Protein AF-A0AAC9W9B3-F1 (afdb_monomer_lite)

Foldseek 3Di:
DAAQFAQDDAPDPLFWDWAADPVDRVDIDILGFAWDDDDNRGTQQVIFGPDQVVSLVSVVVSLCVRPVVPPCSVVVVVLSCQLVVDDDGGSSVSVVSSVVSVCVVVVPDDDDDYPVVVVVVCPPPPNVPPPPPDPPDPDDD

Sequence (141 aa):
MILDDVQFVKNDIQNRIKFRNFKNLSKYFWVTASVKKGSSRKKINDVQFFSYEKFKEEFMRNFDSTYKKSPFYPFLLNYLTGCFSEKFENISKFNNHCLMLLMEQLNIDIKWHLSSDLTQIYSVPNLSHFVRLNIRLYRTY

Radius of gyration: 18.97 Å; chains: 1; bounding box: 37×46×60 Å

Secondary structure (DSSP, 8-state):
-B--SSBP-TTSTTTEEEEE-SSSTT-EEEEE--B----TT-BGGG-BBS-HHHHHHHHHHHHHHHHTTSTTHHHHHHHHHHHTSS--SBHHHHHHHHHHHHHHHTT------BHHHHHHHTTSTTSTTS-----------

Structure (mmCIF, N/CA/C/O backbone):
data_AF-A0AAC9W9B3-F1
#
_entry.id   AF-A0AAC9W9B3-F1
#
loop_
_atom_site.group_PDB
_atom_site.id
_atom_site.type_symbol
_atom_site.label_atom_id
_atom_site.label_alt_id
_atom_site.label_comp_id
_atom_site.label_asym_id
_atom_site.label_entity_id
_atom_site.label_seq_id
_atom_site.pdbx_PDB_ins_code
_atom_site.Cartn_x
_atom_site.Cartn_y
_atom_site.Cartn_z
_atom_site.occupancy
_atom_site.B_iso_or_equiv
_atom_site.auth_seq_id
_atom_site.auth_comp_id
_atom_site.auth_asym_id
_atom_site.auth_atom_id
_atom_site.pdbx_PDB_model_num
ATOM 1 N N . MET A 1 1 ? -5.688 2.897 -17.835 1.00 83.62 1 MET A N 1
ATOM 2 C CA . MET A 1 1 ? -4.240 2.639 -18.017 1.00 83.62 1 MET A CA 1
ATOM 3 C C . MET A 1 1 ? -3.555 2.831 -16.676 1.00 83.62 1 MET A C 1
ATOM 5 O O . MET A 1 1 ? -3.868 3.809 -16.009 1.00 83.62 1 MET A O 1
ATOM 9 N N . ILE A 1 2 ? -2.676 1.911 -16.285 1.00 89.38 2 ILE A N 1
ATOM 10 C CA . ILE A 1 2 ? -1.900 1.959 -15.041 1.00 89.38 2 ILE A CA 1
ATOM 11 C C . ILE A 1 2 ? -0.457 2.309 -15.402 1.00 89.38 2 ILE A C 1
ATOM 13 O O . ILE A 1 2 ? 0.137 1.660 -16.257 1.00 89.38 2 ILE A O 1
ATOM 17 N N . LEU A 1 3 ? 0.083 3.350 -14.772 1.00 91.56 3 LEU A N 1
ATOM 18 C CA . LEU A 1 3 ? 1.421 3.873 -15.044 1.00 91.56 3 LEU A CA 1
ATOM 19 C C . LEU A 1 3 ? 2.475 3.144 -14.199 1.00 91.56 3 LEU A C 1
ATOM 21 O O . LEU A 1 3 ? 2.933 3.660 -13.180 1.00 91.56 3 LEU A O 1
ATOM 25 N N . ASP A 1 4 ? 2.835 1.928 -14.597 1.00 92.75 4 ASP A N 1
ATOM 26 C CA . ASP A 1 4 ? 3.728 1.047 -13.836 1.00 92.75 4 ASP A CA 1
ATOM 27 C C . ASP A 1 4 ? 5.219 1.256 -14.156 1.00 92.75 4 ASP A C 1
ATOM 29 O O . ASP A 1 4 ? 6.080 0.744 -13.442 1.00 92.75 4 ASP A O 1
ATOM 33 N N . ASP A 1 5 ? 5.539 2.020 -15.201 1.00 92.88 5 ASP A N 1
ATOM 34 C CA . ASP A 1 5 ? 6.899 2.202 -15.719 1.00 92.88 5 ASP A CA 1
ATOM 35 C C . ASP A 1 5 ? 7.429 3.645 -15.589 1.00 92.88 5 ASP A C 1
ATOM 37 O O . ASP A 1 5 ? 8.439 4.016 -16.193 1.00 92.88 5 ASP A O 1
ATOM 41 N N . VAL A 1 6 ? 6.769 4.456 -14.761 1.00 92.12 6 VAL A N 1
ATOM 42 C CA . VAL A 1 6 ? 7.197 5.821 -14.423 1.00 92.12 6 VAL A CA 1
ATOM 43 C C . VAL A 1 6 ? 8.387 5.825 -13.466 1.00 92.12 6 VAL A C 1
ATOM 45 O O . VAL A 1 6 ? 8.679 4.836 -12.786 1.00 92.12 6 VAL A O 1
ATOM 48 N N . GLN A 1 7 ? 9.077 6.964 -13.386 1.00 93.69 7 GLN A N 1
ATOM 49 C CA . GLN A 1 7 ? 10.178 7.148 -12.446 1.00 93.69 7 GLN A CA 1
ATOM 50 C C . GLN A 1 7 ? 9.699 6.966 -10.999 1.00 93.69 7 GLN A C 1
ATOM 52 O O . GLN A 1 7 ? 8.707 7.557 -10.568 1.00 93.69 7 GLN A O 1
ATOM 57 N N . PHE A 1 8 ? 10.450 6.170 -10.241 1.00 93.44 8 PHE A N 1
ATOM 58 C CA . PHE A 1 8 ? 10.227 5.989 -8.819 1.00 93.44 8 PHE A CA 1
ATOM 59 C C . PHE A 1 8 ? 10.658 7.226 -8.031 1.00 93.44 8 PHE A C 1
ATOM 61 O O . PHE A 1 8 ? 11.821 7.639 -8.089 1.00 93.44 8 PHE A O 1
ATOM 68 N N . VAL A 1 9 ? 9.744 7.765 -7.227 1.00 90.69 9 VAL A N 1
ATOM 69 C CA . VAL A 1 9 ? 10.026 8.870 -6.310 1.00 90.69 9 VAL A CA 1
ATOM 70 C C . VAL A 1 9 ? 10.063 8.329 -4.886 1.00 90.69 9 VAL A C 1
ATOM 72 O O . VAL A 1 9 ? 9.055 7.922 -4.310 1.00 90.69 9 VAL A O 1
ATOM 75 N N . LYS A 1 10 ? 11.261 8.306 -4.294 1.00 87.06 10 LYS A N 1
ATOM 76 C CA . LYS A 1 10 ? 11.441 7.852 -2.913 1.00 87.06 10 LYS A CA 1
ATOM 77 C C . LYS A 1 10 ? 10.737 8.807 -1.949 1.00 87.06 10 LYS A C 1
ATOM 79 O O . LYS A 1 10 ? 10.921 10.017 -2.043 1.00 87.06 10 LYS A O 1
ATOM 84 N N . ASN A 1 11 ? 10.057 8.244 -0.949 1.00 87.19 11 ASN A N 1
ATOM 85 C CA . ASN A 1 11 ? 9.260 8.988 0.027 1.00 87.19 11 ASN A CA 1
ATOM 86 C C . ASN A 1 11 ? 8.077 9.702 -0.634 1.00 87.19 11 ASN A C 1
ATOM 88 O O . ASN A 1 11 ? 7.715 10.799 -0.222 1.00 87.19 11 ASN A O 1
ATOM 92 N N . ASP A 1 12 ? 7.467 9.087 -1.634 1.00 90.75 12 ASP A N 1
ATOM 93 C CA . ASP A 1 12 ? 6.202 9.538 -2.200 1.00 90.75 12 ASP A CA 1
ATOM 94 C C . ASP A 1 12 ? 5.117 8.485 -1.950 1.00 90.75 12 ASP A C 1
ATOM 96 O O . ASP A 1 12 ? 5.408 7.383 -1.484 1.00 90.75 12 ASP A O 1
ATOM 100 N N . ILE A 1 13 ? 3.857 8.794 -2.246 1.00 90.75 13 ILE A N 1
ATOM 101 C CA . ILE A 1 13 ? 2.722 7.874 -2.061 1.00 90.75 13 ILE A CA 1
ATOM 102 C C . ILE A 1 13 ? 2.926 6.516 -2.750 1.00 90.75 13 ILE A C 1
ATOM 104 O O . ILE A 1 13 ? 2.347 5.519 -2.335 1.00 90.75 13 ILE A O 1
ATOM 108 N N . GLN A 1 14 ? 3.815 6.461 -3.746 1.00 92.12 14 GLN A N 1
ATOM 109 C CA . GLN A 1 14 ? 4.256 5.241 -4.416 1.00 92.12 14 GLN A CA 1
ATOM 110 C C . GLN A 1 14 ? 4.810 4.178 -3.453 1.00 92.12 14 GLN A C 1
ATOM 112 O O . GLN A 1 14 ? 4.677 2.988 -3.731 1.00 92.12 14 GLN A O 1
ATOM 117 N N . ASN A 1 15 ? 5.452 4.586 -2.348 1.00 93.38 15 ASN A N 1
ATOM 118 C CA . ASN A 1 15 ? 6.097 3.675 -1.397 1.00 93.38 15 ASN A CA 1
ATOM 119 C C . ASN A 1 15 ? 5.766 3.945 0.075 1.00 93.38 15 ASN A C 1
ATOM 121 O O . ASN A 1 15 ? 6.430 3.391 0.953 1.00 93.38 15 ASN A O 1
ATOM 125 N N . ARG A 1 16 ? 4.783 4.795 0.377 1.00 94.56 16 ARG A N 1
ATOM 126 C CA . ARG A 1 16 ? 4.340 5.034 1.755 1.00 94.56 16 ARG A CA 1
ATOM 127 C C . ARG A 1 16 ? 2.873 5.416 1.838 1.00 94.56 16 ARG A C 1
ATOM 129 O O . ARG A 1 16 ? 2.340 6.093 0.969 1.00 94.56 16 ARG A O 1
ATOM 136 N N . ILE A 1 17 ? 2.255 5.048 2.953 1.00 94.88 17 ILE A N 1
ATOM 137 C CA . ILE A 1 17 ? 0.856 5.3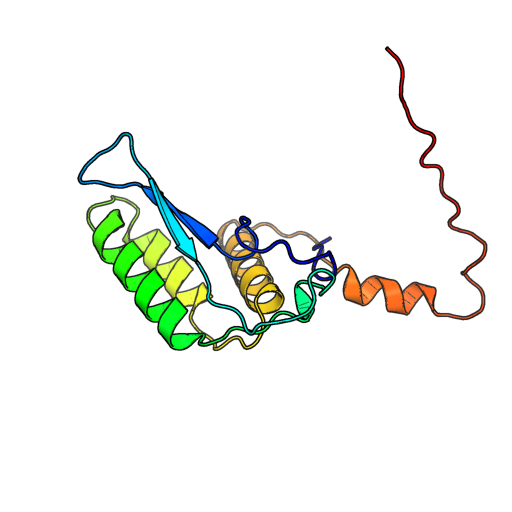48 3.260 1.00 94.88 17 ILE A CA 1
ATOM 138 C C . ILE A 1 17 ? 0.797 6.201 4.526 1.00 94.88 17 ILE A C 1
ATOM 140 O O . ILE A 1 17 ? 1.580 6.017 5.462 1.00 94.88 17 ILE A O 1
ATOM 144 N N . LYS A 1 18 ? -0.122 7.170 4.542 1.00 95.00 18 LYS A N 1
ATOM 145 C CA . LYS A 1 18 ? -0.317 8.103 5.654 1.00 95.00 18 LYS A CA 1
ATOM 146 C C . LYS A 1 18 ? -1.388 7.574 6.605 1.00 95.00 18 LYS A C 1
ATOM 148 O O . LYS A 1 18 ? -2.513 7.317 6.193 1.00 95.00 18 LYS A O 1
ATOM 153 N N . PHE A 1 19 ? -1.049 7.456 7.881 1.00 94.69 19 PHE A N 1
ATOM 154 C CA . PHE A 1 19 ? -1.937 6.999 8.946 1.00 94.69 19 PHE A CA 1
ATOM 155 C C . PHE A 1 19 ? -2.295 8.156 9.875 1.00 94.69 19 PHE A C 1
ATOM 157 O O . PHE A 1 19 ? -1.480 9.052 10.124 1.00 94.69 19 PHE A O 1
ATOM 164 N N . ARG A 1 20 ? -3.523 8.140 10.402 1.00 92.00 20 ARG A N 1
ATOM 165 C CA . ARG A 1 20 ? -3.962 9.088 11.430 1.00 92.00 20 ARG A CA 1
ATOM 166 C C . ARG A 1 20 ? -3.363 8.711 12.781 1.00 92.00 20 ARG A C 1
ATOM 168 O O . ARG A 1 20 ? -3.299 7.538 13.126 1.00 92.00 20 ARG A O 1
ATOM 175 N N . ASN A 1 21 ? -2.967 9.700 13.575 1.00 89.38 21 ASN A N 1
ATOM 176 C CA . ASN A 1 21 ? -2.547 9.462 14.950 1.00 89.38 21 ASN A CA 1
ATOM 177 C C . ASN A 1 21 ? -3.746 9.605 15.905 1.00 89.38 21 ASN A C 1
ATOM 179 O O . ASN A 1 21 ? -4.267 10.700 16.088 1.00 89.38 21 ASN A O 1
ATOM 183 N N . PHE A 1 22 ? -4.182 8.519 16.549 1.00 83.31 22 PHE A N 1
ATOM 184 C CA . PHE A 1 22 ? -5.305 8.587 17.498 1.00 83.31 22 PHE A CA 1
ATOM 185 C C . PHE A 1 22 ? -4.944 9.176 18.865 1.00 83.31 22 PHE A C 1
ATOM 187 O O . PHE A 1 22 ? -5.833 9.641 19.570 1.00 83.31 22 PHE A O 1
ATOM 194 N N . LYS A 1 23 ? -3.655 9.231 19.228 1.00 85.12 23 LYS A N 1
ATOM 195 C CA . LYS A 1 23 ? -3.205 9.960 20.427 1.00 85.12 23 LYS A CA 1
ATOM 196 C C . LYS A 1 23 ? -3.245 11.472 20.214 1.00 85.12 23 LYS A C 1
ATOM 198 O O . LYS A 1 23 ? -3.392 12.226 21.167 1.00 85.12 23 LYS A O 1
ATOM 203 N N . ASN A 1 24 ? -3.095 11.923 18.969 1.00 89.06 24 ASN A N 1
ATOM 204 C CA . ASN A 1 24 ? -3.217 13.326 18.602 1.00 89.06 24 ASN A CA 1
ATOM 205 C C . ASN A 1 24 ? -3.891 13.451 17.235 1.00 89.06 24 ASN A C 1
ATOM 207 O O . ASN A 1 24 ? -3.231 13.353 16.201 1.00 89.06 24 ASN A O 1
ATOM 211 N N . LEU A 1 25 ? -5.196 13.727 17.251 1.00 86.50 25 LEU A N 1
ATOM 212 C CA . LEU A 1 25 ? -6.058 13.740 16.067 1.00 86.50 25 LEU A CA 1
ATOM 213 C C . LEU A 1 25 ? -5.665 14.770 14.996 1.00 86.50 25 LEU A C 1
ATOM 215 O O . LEU A 1 25 ? -6.140 14.644 13.867 1.00 86.50 25 LEU A O 1
ATOM 219 N N . SER A 1 26 ? -4.818 15.750 15.333 1.00 89.81 26 SER A N 1
ATOM 220 C CA . SER A 1 26 ? -4.262 16.740 14.395 1.00 89.81 26 SER A CA 1
ATOM 221 C C . SER A 1 26 ? -3.004 16.252 13.662 1.00 89.81 26 SER A C 1
ATOM 223 O O . SER A 1 26 ? -2.534 16.901 12.728 1.00 89.81 26 SER A O 1
ATOM 225 N N . LYS A 1 27 ? -2.441 15.108 14.071 1.00 93.06 27 LYS A N 1
ATOM 226 C CA . LYS A 1 27 ? -1.184 14.570 13.548 1.00 93.06 27 LYS A CA 1
ATOM 227 C C . LYS A 1 27 ? -1.396 13.310 12.717 1.00 93.06 27 LYS A C 1
ATOM 229 O O . LYS A 1 27 ? -2.346 12.546 12.886 1.00 93.06 27 LYS A O 1
ATOM 234 N N . TYR A 1 28 ? -0.420 13.076 11.850 1.00 94.31 28 TYR A N 1
ATOM 235 C CA . TYR A 1 28 ? -0.323 11.903 10.996 1.00 94.31 28 TYR A CA 1
ATOM 236 C C . TYR A 1 28 ? 1.092 11.342 11.053 1.00 94.31 28 TYR A C 1
ATOM 238 O O . TYR A 1 28 ? 2.033 12.057 11.403 1.00 94.31 28 TYR A O 1
ATOM 246 N N . PHE A 1 29 ? 1.246 10.086 10.661 1.00 94.94 29 PHE A N 1
ATOM 247 C CA . PHE A 1 29 ? 2.548 9.461 10.466 1.00 94.94 29 PHE A CA 1
ATOM 248 C C . PHE A 1 29 ? 2.560 8.650 9.171 1.00 94.94 29 PHE A C 1
ATOM 250 O O . PHE A 1 29 ? 1.509 8.336 8.614 1.00 94.94 29 PHE A O 1
ATOM 257 N N . TRP A 1 30 ? 3.753 8.357 8.665 1.00 95.81 30 TRP A N 1
ATOM 258 C CA . TRP A 1 30 ? 3.935 7.600 7.432 1.00 95.81 30 TRP A CA 1
ATOM 259 C C . TRP A 1 30 ? 4.411 6.189 7.751 1.00 95.81 30 TRP A C 1
ATOM 261 O O . TRP A 1 30 ? 5.379 6.027 8.488 1.00 95.81 30 TRP A O 1
ATOM 271 N N . VAL A 1 31 ? 3.780 5.192 7.139 1.00 95.94 31 VAL A N 1
ATOM 272 C CA . VAL A 1 31 ? 4.298 3.822 7.066 1.00 95.94 31 VAL A CA 1
ATOM 273 C C . VAL A 1 31 ? 4.937 3.664 5.695 1.00 95.94 31 VAL A C 1
ATOM 275 O O . VAL A 1 31 ? 4.263 3.850 4.683 1.00 95.94 31 VAL A O 1
ATOM 278 N N . THR A 1 32 ? 6.240 3.388 5.652 1.00 96.06 32 THR A N 1
ATOM 279 C CA . THR A 1 32 ? 7.031 3.412 4.412 1.00 96.06 32 THR A CA 1
ATOM 280 C C . THR A 1 32 ? 7.553 2.022 4.076 1.00 96.06 32 THR A C 1
ATOM 282 O O . THR A 1 32 ? 8.266 1.412 4.868 1.00 96.06 32 THR A O 1
ATOM 285 N N . ALA A 1 33 ? 7.259 1.546 2.869 1.00 94.94 33 ALA A N 1
ATOM 286 C CA . ALA A 1 33 ? 7.867 0.351 2.313 1.00 94.94 33 ALA A CA 1
ATOM 287 C C . ALA A 1 33 ? 9.368 0.579 2.101 1.00 94.94 33 ALA A C 1
ATOM 289 O O . ALA A 1 33 ? 9.794 1.426 1.305 1.00 94.94 33 ALA A O 1
ATOM 290 N N . SER A 1 34 ? 10.177 -0.196 2.821 1.00 92.56 34 SER A N 1
ATOM 291 C CA . SER A 1 34 ? 11.626 -0.201 2.644 1.00 92.56 34 SER A CA 1
ATOM 292 C C . SER A 1 34 ? 11.983 -0.871 1.322 1.00 92.56 34 SER A C 1
ATOM 294 O O . SER A 1 34 ? 11.588 -2.009 1.070 1.00 92.56 34 SER A O 1
ATOM 296 N N . VAL A 1 35 ? 12.767 -0.182 0.495 1.00 94.56 35 VAL A N 1
ATOM 297 C CA . VAL A 1 35 ? 13.183 -0.638 -0.839 1.00 94.56 35 VAL A CA 1
ATOM 298 C C . VAL A 1 35 ? 14.682 -0.858 -0.908 1.00 94.56 35 VAL A C 1
ATOM 300 O O . VAL A 1 35 ? 15.451 -0.193 -0.206 1.00 94.56 35 VAL A O 1
ATOM 303 N N . LYS A 1 36 ? 15.117 -1.767 -1.783 1.00 93.56 36 LYS A N 1
ATOM 304 C CA . LYS A 1 36 ? 16.541 -1.918 -2.097 1.00 93.56 36 LYS A CA 1
ATOM 305 C C . LYS A 1 36 ? 17.071 -0.611 -2.695 1.00 93.56 36 LYS A C 1
ATOM 307 O O . LYS A 1 36 ? 16.392 0.041 -3.490 1.00 93.56 36 LYS A O 1
ATOM 312 N N . LYS A 1 37 ? 18.292 -0.226 -2.308 1.00 88.38 37 LYS A N 1
ATOM 313 C CA . LYS A 1 37 ? 18.965 0.954 -2.871 1.00 88.38 37 LYS A CA 1
ATOM 314 C C . LYS A 1 37 ? 19.127 0.784 -4.386 1.00 88.38 37 LYS A C 1
ATOM 316 O O . LYS A 1 37 ? 19.347 -0.320 -4.875 1.00 88.38 37 LYS A O 1
ATOM 321 N N . GLY A 1 38 ? 19.029 1.886 -5.117 1.00 82.12 38 GLY A N 1
ATOM 322 C CA . GLY A 1 38 ? 19.167 1.905 -6.567 1.00 82.12 38 GLY A CA 1
ATOM 323 C C . GLY A 1 38 ? 19.360 3.323 -7.089 1.00 82.12 38 GLY A C 1
ATOM 324 O O . GLY A 1 38 ? 19.370 4.280 -6.314 1.00 82.12 38 GLY A O 1
ATOM 325 N N . SER A 1 39 ? 19.520 3.438 -8.406 1.00 81.19 39 SER A N 1
ATOM 326 C CA . SER A 1 39 ? 19.631 4.724 -9.100 1.00 81.19 39 SER A CA 1
ATOM 327 C C . SER A 1 39 ? 18.396 5.602 -8.869 1.00 81.19 39 SER A C 1
ATOM 329 O O . SER A 1 39 ? 17.275 5.099 -8.801 1.00 81.19 39 SER A O 1
ATOM 331 N N . SER A 1 40 ? 18.585 6.923 -8.815 1.00 73.75 40 SER A N 1
ATOM 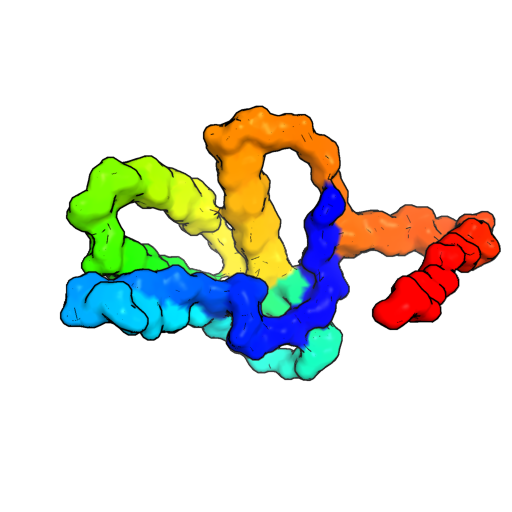332 C CA . SER A 1 40 ? 17.499 7.908 -8.696 1.00 73.75 40 SER A CA 1
ATOM 333 C C . SER A 1 40 ? 16.557 7.937 -9.906 1.00 73.75 40 SER A C 1
ATOM 335 O O . SER A 1 40 ? 15.453 8.463 -9.806 1.00 73.75 40 SER A O 1
ATOM 337 N N . ARG A 1 41 ? 16.973 7.368 -11.045 1.00 84.88 41 ARG A N 1
ATOM 338 C CA . ARG A 1 41 ? 16.193 7.293 -12.296 1.00 84.88 41 ARG A CA 1
ATOM 339 C C . ARG A 1 41 ? 15.493 5.947 -12.505 1.00 84.88 41 ARG A C 1
ATOM 341 O O . ARG A 1 41 ? 15.062 5.644 -13.611 1.00 84.88 41 ARG A O 1
ATOM 348 N N . LYS A 1 42 ? 15.434 5.106 -11.473 1.00 91.81 42 LYS A N 1
ATOM 349 C CA . LYS A 1 42 ? 14.857 3.764 -11.573 1.00 91.81 42 LYS A CA 1
ATOM 350 C C . LYS A 1 42 ? 13.338 3.839 -11.777 1.00 91.81 42 LYS A C 1
ATOM 352 O O . LYS A 1 42 ? 12.686 4.659 -11.134 1.00 91.81 42 LYS A O 1
ATOM 357 N N . LYS A 1 43 ? 12.782 2.996 -12.650 1.00 94.38 43 LYS A N 1
ATOM 358 C CA . LYS A 1 43 ? 11.330 2.875 -12.836 1.00 94.38 43 LYS A CA 1
ATOM 359 C C . LYS A 1 43 ? 10.699 2.122 -11.665 1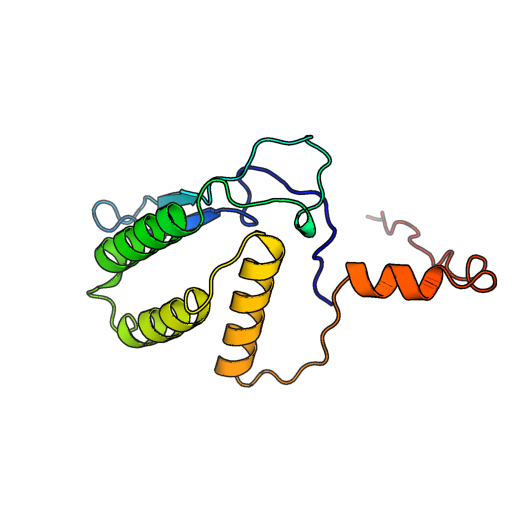.00 94.38 43 LYS A C 1
ATOM 361 O O . LYS A 1 43 ? 11.348 1.260 -11.072 1.00 94.38 43 LYS A O 1
ATOM 366 N N . ILE A 1 44 ? 9.450 2.429 -11.314 1.00 94.56 44 ILE A N 1
ATOM 367 C CA . ILE A 1 44 ? 8.771 1.807 -10.163 1.00 94.56 44 ILE A CA 1
ATOM 368 C C . ILE A 1 44 ? 8.595 0.285 -10.324 1.00 94.56 44 ILE A C 1
ATOM 370 O O . ILE A 1 44 ? 8.772 -0.456 -9.351 1.00 94.56 44 ILE A O 1
ATOM 374 N N . ASN A 1 45 ? 8.364 -0.214 -11.541 1.00 94.94 45 ASN A N 1
ATOM 375 C CA . ASN A 1 45 ? 8.337 -1.652 -11.851 1.00 94.94 45 ASN A CA 1
ATOM 376 C C . ASN A 1 45 ? 9.684 -2.383 -11.700 1.00 94.94 45 ASN A C 1
ATOM 378 O O . ASN A 1 45 ? 9.690 -3.609 -11.625 1.00 94.94 45 ASN A O 1
ATOM 382 N N . ASP A 1 46 ? 10.796 -1.671 -11.508 1.00 94.81 46 ASP A N 1
ATOM 383 C CA . ASP A 1 46 ? 12.089 -2.282 -11.179 1.00 94.81 46 ASP A CA 1
ATOM 384 C C . ASP A 1 46 ? 12.405 -2.238 -9.667 1.00 94.81 46 ASP A C 1
ATOM 386 O O . ASP A 1 46 ? 13.387 -2.829 -9.194 1.00 94.81 46 ASP A O 1
ATOM 390 N N . VAL A 1 47 ? 11.642 -1.482 -8.866 1.00 95.19 47 VAL A N 1
ATOM 391 C CA . VAL A 1 47 ? 11.938 -1.238 -7.443 1.00 95.19 47 VAL A CA 1
ATOM 392 C C . VAL A 1 47 ? 11.505 -2.401 -6.562 1.00 95.19 47 VAL A C 1
ATOM 394 O O . VAL A 1 47 ? 10.322 -2.638 -6.329 1.00 95.19 47 VAL A O 1
ATOM 397 N N . GLN A 1 48 ? 12.490 -3.107 -6.017 1.00 96.38 48 GLN A N 1
ATOM 398 C CA . GLN A 1 48 ? 12.252 -4.245 -5.141 1.00 96.38 48 GLN A CA 1
ATOM 399 C C . GLN A 1 48 ? 12.134 -3.841 -3.672 1.00 96.38 48 GLN A C 1
ATOM 401 O O . GLN A 1 48 ? 12.868 -2.967 -3.194 1.00 96.38 48 GLN A O 1
ATOM 406 N N . PHE A 1 49 ? 11.281 -4.551 -2.936 1.00 96.00 49 PHE A N 1
ATOM 407 C CA . PHE A 1 49 ? 11.257 -4.477 -1.480 1.00 96.00 49 PHE A CA 1
ATOM 408 C C . PHE A 1 49 ? 12.616 -4.897 -0.907 1.00 96.00 49 PHE A C 1
ATOM 410 O O . PHE A 1 49 ? 13.237 -5.865 -1.348 1.00 96.00 49 PHE A O 1
ATOM 417 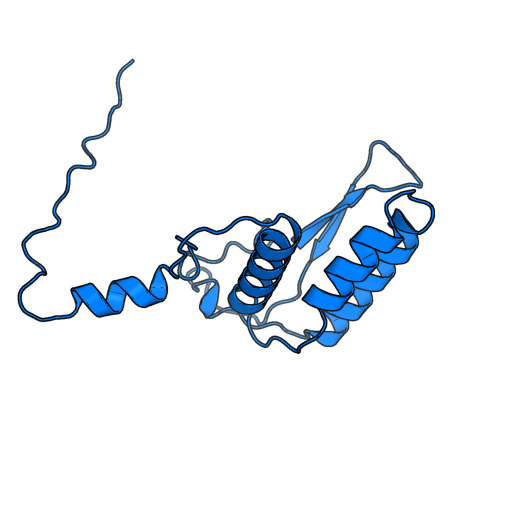N N . PHE A 1 50 ? 13.078 -4.171 0.110 1.00 96.00 50 PHE A N 1
ATOM 418 C CA . PHE A 1 50 ? 14.198 -4.611 0.937 1.00 96.00 50 PHE A CA 1
ATOM 419 C C . PHE A 1 50 ? 13.784 -5.823 1.778 1.00 96.00 50 PHE A C 1
ATOM 421 O O . PHE A 1 50 ? 14.509 -6.809 1.850 1.00 96.00 50 PHE A O 1
ATOM 428 N N . SER A 1 51 ? 12.590 -5.761 2.375 1.00 95.62 51 SER A N 1
ATOM 429 C CA . SER A 1 51 ? 11.947 -6.883 3.056 1.00 95.62 51 SER A CA 1
ATOM 430 C C . SER A 1 51 ? 10.430 -6.701 3.021 1.00 95.62 51 SER A C 1
ATOM 432 O O . SER A 1 51 ? 9.897 -5.820 3.694 1.00 95.62 51 SER A O 1
ATOM 434 N N . TYR A 1 52 ? 9.751 -7.522 2.217 1.00 96.25 52 TYR A N 1
ATOM 435 C CA . TYR A 1 52 ? 8.291 -7.489 2.092 1.00 96.25 52 TYR A CA 1
ATOM 436 C C . TYR A 1 52 ? 7.605 -7.888 3.404 1.00 96.25 52 TYR A C 1
ATOM 438 O O . TYR A 1 52 ? 6.731 -7.170 3.875 1.00 96.25 52 TYR A O 1
ATOM 446 N N . GLU A 1 53 ? 8.067 -8.963 4.051 1.00 96.50 53 GLU A N 1
ATOM 447 C CA . GLU A 1 53 ? 7.462 -9.452 5.300 1.00 96.50 53 GLU A CA 1
ATOM 448 C C . GLU A 1 53 ? 7.544 -8.429 6.433 1.00 96.50 53 GLU A C 1
ATOM 450 O O . GLU A 1 53 ? 6.549 -8.181 7.108 1.00 96.50 53 GLU A O 1
ATOM 455 N N . LYS A 1 54 ? 8.695 -7.759 6.601 1.00 96.00 54 LYS A N 1
ATOM 456 C CA . LYS A 1 54 ? 8.827 -6.697 7.611 1.00 96.00 54 LYS A CA 1
ATOM 457 C C . LYS A 1 54 ? 7.888 -5.529 7.327 1.00 96.00 54 LYS A C 1
ATOM 459 O O . LYS A 1 54 ? 7.300 -4.985 8.256 1.00 96.00 54 LYS A O 1
ATOM 464 N N . PHE A 1 55 ? 7.737 -5.152 6.055 1.00 96.12 55 PHE A N 1
ATOM 465 C CA . PHE A 1 55 ? 6.791 -4.111 5.662 1.00 96.12 55 PHE A CA 1
ATOM 466 C C . PHE A 1 55 ? 5.343 -4.526 5.955 1.00 96.12 55 PHE A C 1
ATOM 468 O O . PHE A 1 55 ? 4.613 -3.746 6.558 1.00 96.12 55 PHE A O 1
ATOM 475 N N . LYS A 1 56 ? 4.946 -5.751 5.591 1.00 97.19 56 LYS A N 1
ATOM 476 C CA . LYS A 1 56 ? 3.622 -6.316 5.887 1.00 97.19 56 LYS A CA 1
ATOM 477 C C . LYS A 1 56 ? 3.339 -6.315 7.388 1.00 97.19 56 LYS A C 1
ATOM 479 O O . LYS A 1 56 ? 2.303 -5.811 7.809 1.00 97.19 56 LYS A O 1
ATOM 484 N N . GLU A 1 57 ? 4.260 -6.831 8.198 1.00 97.12 57 GLU A N 1
ATOM 485 C CA . GLU A 1 57 ? 4.116 -6.882 9.655 1.00 97.12 57 GLU A CA 1
ATOM 486 C C . GLU A 1 57 ? 3.965 -5.476 10.255 1.00 97.12 57 GLU A C 1
ATOM 488 O O . GLU A 1 57 ? 3.029 -5.210 11.012 1.00 97.12 57 GLU A O 1
ATOM 493 N N . GLU A 1 58 ? 4.851 -4.547 9.883 1.00 96.62 58 GLU A N 1
ATOM 494 C CA . GLU A 1 58 ? 4.801 -3.166 10.357 1.00 96.62 58 GLU A CA 1
ATOM 495 C C . GLU A 1 58 ? 3.502 -2.473 9.935 1.00 96.62 58 GLU A C 1
ATOM 497 O O . GLU A 1 58 ? 2.872 -1.789 10.747 1.00 96.62 58 GLU A O 1
ATOM 502 N N . PHE A 1 59 ? 3.084 -2.658 8.683 1.00 97.06 59 PHE A N 1
ATOM 503 C CA . PHE A 1 59 ? 1.850 -2.094 8.156 1.00 97.06 59 PHE A CA 1
ATOM 504 C C . PHE A 1 59 ? 0.635 -2.621 8.917 1.00 97.06 59 PHE A C 1
ATOM 506 O O . PHE A 1 59 ? -0.152 -1.824 9.426 1.00 97.06 59 PHE A O 1
ATOM 513 N N . MET A 1 60 ? 0.507 -3.942 9.058 1.00 97.62 60 MET A N 1
ATOM 514 C CA . MET A 1 60 ? -0.633 -4.567 9.732 1.00 97.62 60 MET A CA 1
ATOM 515 C C . MET A 1 60 ? -0.684 -4.212 11.218 1.00 97.62 60 MET A C 1
ATOM 517 O O . MET A 1 60 ? -1.762 -3.942 11.744 1.00 97.62 60 MET A O 1
ATOM 521 N N . ARG A 1 61 ? 0.467 -4.109 11.892 1.00 96.75 61 ARG A N 1
ATOM 522 C CA . ARG A 1 61 ? 0.540 -3.651 13.286 1.00 96.75 61 ARG A CA 1
ATOM 523 C C . ARG A 1 61 ? 0.089 -2.198 13.437 1.00 96.75 61 ARG A C 1
ATOM 525 O O . ARG A 1 61 ? -0.672 -1.871 14.352 1.00 96.75 61 ARG A O 1
ATOM 532 N N . ASN A 1 62 ? 0.551 -1.311 12.554 1.00 95.75 62 ASN A N 1
ATOM 533 C CA . ASN A 1 62 ? 0.115 0.086 12.554 1.00 95.75 62 ASN A CA 1
ATOM 534 C C . ASN A 1 62 ? -1.377 0.198 12.217 1.00 95.75 62 ASN A C 1
ATOM 536 O O . ASN A 1 62 ? -2.082 0.975 12.853 1.00 95.75 62 ASN A O 1
ATOM 540 N N . PHE A 1 63 ? -1.880 -0.609 11.285 1.00 96.38 63 PHE A N 1
ATOM 541 C CA . PHE A 1 63 ? -3.298 -0.676 10.949 1.00 96.38 63 PHE A CA 1
ATOM 542 C C . PHE A 1 63 ? -4.160 -1.145 12.118 1.00 96.38 63 PHE A C 1
ATOM 544 O O . PHE A 1 63 ? -5.109 -0.441 12.456 1.00 96.38 63 PHE A O 1
ATOM 551 N N . ASP A 1 64 ? -3.806 -2.249 12.783 1.00 95.81 64 ASP A N 1
ATOM 552 C CA . ASP A 1 64 ? -4.551 -2.740 13.947 1.00 95.81 64 ASP A CA 1
ATOM 553 C C . ASP A 1 64 ? -4.557 -1.694 15.066 1.00 95.81 64 ASP A C 1
ATOM 555 O O . ASP A 1 64 ? -5.610 -1.229 15.494 1.00 95.81 64 ASP A O 1
ATOM 559 N N . SER A 1 65 ? -3.383 -1.221 15.483 1.00 93.62 65 SER A N 1
ATOM 560 C CA . SER A 1 65 ? -3.289 -0.234 16.569 1.00 93.62 65 SER A CA 1
ATOM 561 C C . SER A 1 65 ? -4.019 1.081 16.274 1.00 93.62 65 SER A C 1
ATOM 563 O O . SER A 1 65 ? -4.524 1.721 17.197 1.00 93.62 65 SER A O 1
ATOM 565 N N . THR A 1 66 ? -4.095 1.478 15.002 1.00 93.69 66 THR A N 1
ATOM 566 C CA . THR A 1 66 ? -4.755 2.712 14.574 1.00 93.69 66 THR A CA 1
ATOM 567 C C . THR A 1 66 ? -6.263 2.501 14.456 1.00 93.69 66 THR A C 1
ATOM 569 O O . THR A 1 66 ? -7.035 3.224 15.073 1.00 93.69 66 THR A O 1
ATOM 572 N N . TYR A 1 67 ? -6.719 1.496 13.711 1.00 94.12 67 TYR A N 1
ATOM 573 C CA . TYR A 1 67 ? -8.112 1.418 13.271 1.00 94.12 67 TYR A CA 1
ATOM 574 C C . TYR A 1 67 ? -8.943 0.320 13.935 1.00 94.12 67 TYR A C 1
ATOM 576 O O . TYR A 1 67 ? -10.125 0.249 13.630 1.00 94.12 67 TYR A O 1
ATOM 584 N N . LYS A 1 68 ? -8.416 -0.486 14.868 1.00 94.75 68 LYS A N 1
ATOM 585 C CA . LYS A 1 68 ? -9.146 -1.615 15.496 1.00 94.75 68 LYS A CA 1
ATOM 586 C C . LYS A 1 68 ? -10.522 -1.279 16.075 1.00 94.75 68 LYS A C 1
ATOM 588 O O . LYS A 1 68 ? -11.399 -2.132 16.099 1.00 94.75 68 LYS A O 1
ATOM 593 N N . LYS A 1 69 ? -10.726 -0.045 16.542 1.00 92.94 69 LYS A N 1
ATOM 594 C CA . LYS A 1 69 ? -12.011 0.431 17.092 1.00 92.94 69 LYS A CA 1
ATOM 595 C C . LYS A 1 69 ? -12.906 1.135 16.059 1.00 92.94 69 LYS A C 1
ATOM 597 O O . LYS A 1 69 ? -13.942 1.678 16.425 1.00 92.94 69 LYS A O 1
ATOM 602 N N . SER A 1 70 ? -12.492 1.190 14.795 1.00 93.12 70 SER A N 1
ATOM 603 C CA . SER A 1 70 ? -13.256 1.823 13.719 1.00 93.12 70 SER A CA 1
ATOM 604 C C . SER A 1 70 ? -14.451 0.946 13.330 1.00 93.12 70 SER A C 1
ATOM 606 O O . SER A 1 70 ? -14.264 -0.261 13.165 1.00 93.12 70 SER A O 1
ATOM 608 N N . PRO A 1 71 ? -15.641 1.522 13.077 1.00 95.44 71 PRO A N 1
ATOM 609 C CA . PRO A 1 71 ? -16.798 0.770 12.582 1.00 95.44 71 PRO A CA 1
ATOM 610 C C . PRO A 1 71 ? -16.514 -0.023 11.295 1.00 95.44 71 PRO A C 1
ATOM 612 O O . PRO A 1 71 ? -17.063 -1.100 11.093 1.00 95.44 71 PRO A O 1
ATOM 615 N N . PHE A 1 72 ? -15.610 0.478 10.447 1.00 95.06 72 PHE A N 1
ATOM 616 C CA . PHE A 1 72 ? -15.235 -0.146 9.173 1.00 95.06 72 PHE A CA 1
ATOM 617 C C . PHE A 1 72 ? -13.963 -1.001 9.252 1.00 95.06 72 PHE A C 1
ATOM 619 O O . PHE A 1 72 ? -13.429 -1.410 8.221 1.00 95.06 72 PHE A O 1
ATOM 626 N N . TYR A 1 73 ? -13.454 -1.279 10.457 1.00 95.81 73 TYR A N 1
ATOM 627 C CA . TYR A 1 73 ? -12.257 -2.100 10.627 1.00 95.81 73 TYR A CA 1
ATOM 628 C C . TYR A 1 73 ? -12.379 -3.488 9.982 1.00 95.81 73 TYR A C 1
ATOM 630 O O . TYR A 1 73 ? -11.471 -3.835 9.230 1.00 95.81 73 TYR A O 1
ATOM 638 N N . PRO A 1 74 ? -13.468 -4.263 10.180 1.00 96.25 74 PRO A N 1
ATOM 639 C CA . PRO A 1 74 ? -13.571 -5.598 9.587 1.00 96.25 74 PRO A CA 1
ATOM 640 C C . PRO A 1 74 ? -13.533 -5.569 8.055 1.00 96.25 74 PRO A C 1
ATOM 642 O O . PRO A 1 74 ? -12.870 -6.397 7.435 1.00 96.25 74 PRO A O 1
ATOM 645 N N . PHE A 1 75 ? -14.188 -4.574 7.449 1.00 94.75 75 PHE A N 1
ATOM 646 C CA . PHE A 1 75 ? -14.188 -4.376 6.001 1.00 94.75 75 PHE A CA 1
ATOM 647 C C . PHE A 1 75 ? -12.773 -4.105 5.473 1.00 94.75 75 PHE A C 1
ATOM 649 O O . PHE A 1 75 ? -12.298 -4.787 4.564 1.00 94.75 75 PHE A O 1
ATOM 656 N N . LEU A 1 76 ? -12.067 -3.152 6.090 1.00 95.12 76 LEU A N 1
ATOM 657 C CA . LEU A 1 76 ? -10.699 -2.810 5.703 1.00 95.12 76 LEU A CA 1
ATOM 658 C C . LEU A 1 76 ? -9.716 -3.951 5.981 1.00 95.12 76 LEU A C 1
ATOM 660 O O . LEU A 1 76 ? -8.811 -4.172 5.185 1.00 95.12 76 LEU A O 1
ATOM 664 N N . LEU A 1 77 ? -9.892 -4.694 7.076 1.00 97.19 77 LEU A N 1
ATOM 665 C CA . LEU A 1 77 ? -9.069 -5.858 7.392 1.00 97.19 77 LEU A CA 1
ATOM 666 C C . LEU A 1 77 ? -9.215 -6.941 6.319 1.00 97.19 77 LEU A C 1
ATOM 668 O O . LEU A 1 77 ? -8.207 -7.504 5.898 1.00 97.19 77 LEU A O 1
ATOM 672 N N . ASN A 1 78 ? -10.438 -7.205 5.854 1.00 96.06 78 ASN A N 1
ATOM 673 C CA . ASN A 1 78 ? -10.684 -8.162 4.778 1.00 96.06 78 ASN A CA 1
ATOM 674 C C . ASN A 1 78 ? -9.977 -7.737 3.479 1.00 96.06 78 ASN A C 1
ATOM 676 O O . ASN A 1 78 ? -9.224 -8.521 2.904 1.00 96.06 78 ASN A O 1
ATOM 680 N N . TYR A 1 79 ? -10.136 -6.471 3.073 1.00 97.00 79 TYR A N 1
ATOM 681 C CA . TYR A 1 79 ? -9.429 -5.910 1.916 1.00 97.00 79 TYR A CA 1
ATOM 682 C C . TYR A 1 79 ? -7.905 -6.037 2.052 1.00 97.00 79 TYR A C 1
ATOM 684 O O . TYR A 1 79 ? -7.243 -6.595 1.181 1.00 97.00 79 TYR A O 1
ATOM 692 N N . LEU A 1 80 ? -7.341 -5.588 3.178 1.00 97.31 80 LEU A N 1
ATOM 693 C CA . LEU A 1 80 ? -5.898 -5.632 3.415 1.00 97.31 80 LEU A CA 1
ATOM 694 C C . LEU A 1 80 ? -5.359 -7.064 3.475 1.00 97.31 80 LEU A C 1
ATOM 696 O O . LEU A 1 80 ? -4.262 -7.321 2.987 1.00 97.31 80 LEU A O 1
ATOM 700 N N . THR A 1 81 ? -6.124 -8.006 4.023 1.00 97.00 81 THR A N 1
ATOM 701 C CA . THR A 1 81 ? -5.755 -9.428 4.010 1.00 97.00 81 THR A CA 1
ATOM 702 C C . THR A 1 81 ? -5.656 -9.947 2.575 1.00 97.00 81 THR A C 1
ATOM 704 O O . THR A 1 81 ? -4.701 -10.653 2.261 1.00 97.00 81 THR A O 1
ATOM 707 N N . GLY A 1 82 ? -6.563 -9.525 1.687 1.00 97.56 82 GLY A N 1
ATOM 708 C CA . GLY A 1 82 ? -6.463 -9.771 0.246 1.00 97.56 82 GLY A CA 1
ATOM 709 C C . GLY A 1 82 ? -5.214 -9.140 -0.378 1.00 97.56 82 GLY A C 1
ATOM 710 O O . GLY A 1 82 ? -4.469 -9.817 -1.090 1.00 97.56 82 GLY A O 1
ATOM 711 N N . CYS A 1 83 ? -4.913 -7.879 -0.056 1.00 97.56 83 CYS A N 1
ATOM 712 C CA . CYS A 1 83 ? -3.721 -7.186 -0.560 1.00 97.56 83 CYS A CA 1
ATOM 713 C C . CYS A 1 83 ? -2.406 -7.872 -0.161 1.00 97.56 83 CYS A C 1
ATOM 715 O O . CYS A 1 83 ? -1.447 -7.873 -0.928 1.00 97.56 83 CYS A O 1
ATOM 717 N N . PHE A 1 84 ? -2.353 -8.451 1.039 1.00 97.31 84 PHE A N 1
ATOM 718 C CA . PHE A 1 84 ? -1.179 -9.142 1.582 1.00 97.31 84 PHE A CA 1
ATOM 719 C C . PHE A 1 84 ? -1.272 -10.678 1.483 1.00 97.31 84 PHE A C 1
ATOM 721 O O . PHE A 1 84 ? -0.538 -11.376 2.196 1.00 97.31 84 PHE A O 1
ATOM 728 N N . SER A 1 85 ? -2.185 -11.202 0.657 1.00 96.25 85 SER A N 1
ATOM 729 C CA . SER A 1 85 ? -2.431 -12.646 0.506 1.00 96.25 85 SER A CA 1
ATOM 730 C C . SER A 1 85 ? -1.293 -13.374 -0.209 1.00 96.25 85 SER A C 1
ATOM 732 O O . SER A 1 85 ? -1.021 -14.534 0.093 1.00 96.25 85 SER A O 1
ATOM 734 N N . GLU A 1 86 ? -0.575 -12.676 -1.085 1.00 95.62 86 GLU A N 1
ATOM 735 C CA . GLU A 1 86 ? 0.599 -13.181 -1.787 1.00 95.62 86 GLU A CA 1
ATOM 736 C C . GLU A 1 86 ? 1.852 -12.359 -1.466 1.00 95.62 86 GLU A C 1
ATOM 738 O O . GLU A 1 86 ? 1.797 -11.280 -0.872 1.00 95.62 86 GLU A O 1
ATOM 743 N N . LYS A 1 87 ? 3.016 -12.897 -1.830 1.00 96.00 87 LYS A N 1
ATOM 744 C CA . LYS A 1 87 ? 4.302 -12.244 -1.600 1.00 96.00 87 LYS A CA 1
ATOM 745 C C . LYS A 1 87 ? 4.731 -11.478 -2.840 1.00 96.00 87 LYS A C 1
ATOM 747 O O . LYS A 1 87 ? 4.826 -12.046 -3.924 1.00 96.00 87 LYS A O 1
ATOM 752 N N . PHE A 1 88 ? 5.118 -10.220 -2.652 1.00 96.44 88 PHE A N 1
ATOM 753 C CA . PHE A 1 88 ? 5.587 -9.373 -3.743 1.00 96.44 88 PHE A CA 1
ATOM 754 C C . PHE A 1 88 ? 7.072 -9.067 -3.630 1.00 96.44 88 PHE A C 1
ATOM 756 O O . PHE A 1 88 ? 7.581 -8.666 -2.583 1.00 96.44 88 PHE A O 1
ATOM 763 N N . GLU A 1 89 ? 7.770 -9.181 -4.754 1.00 94.50 89 GLU A N 1
ATOM 764 C CA . GLU A 1 89 ? 9.160 -8.741 -4.858 1.00 94.50 89 GLU A CA 1
ATOM 765 C C . GLU A 1 89 ? 9.275 -7.252 -5.182 1.00 94.50 89 GLU A C 1
ATOM 767 O O . GLU A 1 89 ? 10.225 -6.599 -4.754 1.00 94.50 89 GLU A O 1
ATOM 772 N N . ASN A 1 90 ? 8.306 -6.716 -5.928 1.00 94.31 90 ASN A N 1
ATOM 773 C CA . ASN A 1 90 ? 8.323 -5.378 -6.509 1.00 94.31 90 ASN A CA 1
ATOM 774 C C . ASN A 1 90 ? 7.129 -4.531 -6.030 1.00 94.31 90 ASN A C 1
ATOM 776 O O . ASN A 1 90 ? 6.015 -5.039 -5.914 1.00 94.31 90 ASN A O 1
ATOM 780 N N . ILE A 1 91 ? 7.364 -3.235 -5.795 1.00 94.44 91 ILE A N 1
ATOM 781 C CA . ILE A 1 91 ? 6.332 -2.293 -5.326 1.00 94.44 91 ILE A CA 1
ATOM 782 C C . ILE A 1 91 ? 5.219 -2.083 -6.348 1.00 94.44 91 ILE A C 1
ATOM 784 O O . ILE A 1 91 ? 4.056 -2.056 -5.964 1.00 94.44 91 ILE A O 1
ATOM 788 N N . SER A 1 92 ? 5.553 -1.933 -7.630 1.00 95.81 92 SER A N 1
ATOM 789 C CA . SER A 1 92 ? 4.555 -1.715 -8.681 1.00 95.81 92 SER A CA 1
ATOM 790 C C . SER A 1 92 ? 3.576 -2.886 -8.754 1.00 95.81 92 SER A C 1
ATOM 792 O O . SER A 1 92 ? 2.369 -2.678 -8.729 1.00 95.81 92 SER A O 1
ATOM 794 N N . LYS A 1 93 ? 4.082 -4.128 -8.706 1.00 95.88 93 LYS A N 1
ATOM 795 C CA . LYS A 1 93 ? 3.235 -5.332 -8.654 1.00 95.88 93 LYS A CA 1
ATOM 796 C C . LYS A 1 93 ? 2.298 -5.335 -7.442 1.00 95.88 93 LYS A C 1
ATOM 798 O O . LYS A 1 93 ? 1.109 -5.573 -7.609 1.00 95.88 93 LYS A O 1
ATOM 803 N N . PHE A 1 94 ? 2.814 -5.011 -6.254 1.00 96.88 94 PHE A N 1
ATOM 804 C CA . PHE A 1 94 ? 1.993 -4.904 -5.044 1.00 96.88 94 PHE A CA 1
ATOM 805 C C . PHE A 1 94 ? 0.911 -3.820 -5.167 1.00 96.88 94 PHE A C 1
ATOM 807 O O . PHE A 1 94 ? -0.251 -4.067 -4.851 1.00 96.88 94 PHE A O 1
ATOM 814 N N . ASN A 1 95 ? 1.270 -2.632 -5.660 1.00 95.75 95 ASN A N 1
ATOM 815 C CA . ASN A 1 95 ? 0.332 -1.526 -5.845 1.00 95.75 95 ASN A CA 1
ATOM 816 C C . ASN A 1 95 ? -0.760 -1.878 -6.865 1.00 95.75 95 ASN A C 1
ATOM 818 O O . ASN A 1 95 ? -1.931 -1.592 -6.624 1.00 95.75 95 ASN A O 1
ATOM 822 N N . ASN A 1 96 ? -0.386 -2.527 -7.971 1.00 95.62 96 ASN A N 1
ATOM 823 C CA . ASN A 1 96 ? -1.322 -2.970 -9.000 1.00 95.62 96 ASN A CA 1
ATOM 824 C C . ASN A 1 96 ? -2.289 -4.015 -8.442 1.00 95.62 96 ASN A C 1
ATOM 826 O O . ASN A 1 96 ? -3.488 -3.879 -8.640 1.00 95.62 96 ASN A O 1
ATOM 830 N N . HIS A 1 97 ? -1.793 -4.996 -7.683 1.00 96.25 97 HIS A N 1
ATOM 831 C CA . HIS A 1 97 ? -2.638 -5.987 -7.011 1.00 96.25 97 HIS A CA 1
ATOM 832 C C . HIS A 1 97 ? -3.655 -5.342 -6.064 1.00 96.25 97 HIS A C 1
ATOM 834 O O . HIS A 1 97 ? -4.848 -5.617 -6.154 1.00 96.25 97 HIS A O 1
ATOM 840 N N . CYS A 1 98 ? -3.205 -4.420 -5.207 1.00 96.06 98 CYS A N 1
ATOM 841 C CA . CYS A 1 98 ? -4.099 -3.683 -4.309 1.00 96.06 98 CYS A CA 1
ATOM 842 C C . CYS A 1 98 ? -5.176 -2.914 -5.088 1.00 96.06 98 CYS A C 1
ATOM 844 O O . CYS A 1 98 ? -6.351 -2.951 -4.732 1.00 96.06 98 CYS A O 1
ATOM 846 N N . LEU A 1 99 ? -4.778 -2.224 -6.161 1.00 95.12 99 LEU A N 1
ATOM 847 C CA . LEU A 1 99 ? -5.701 -1.476 -7.009 1.00 95.12 99 LEU A CA 1
ATOM 848 C C . LEU A 1 99 ? -6.731 -2.399 -7.670 1.00 95.12 99 LEU A C 1
ATOM 850 O O . LEU A 1 99 ? -7.916 -2.080 -7.651 1.00 95.12 99 LEU A O 1
ATOM 854 N N . MET A 1 100 ? -6.296 -3.540 -8.207 1.00 94.50 100 MET A N 1
ATOM 855 C CA . MET A 1 100 ? -7.179 -4.514 -8.847 1.00 94.50 100 MET A CA 1
ATOM 856 C C . MET A 1 100 ? -8.201 -5.087 -7.866 1.00 94.50 100 MET A C 1
ATOM 858 O O . MET A 1 100 ? -9.395 -5.055 -8.151 1.00 94.50 100 MET A O 1
ATOM 862 N N . LEU A 1 101 ? -7.761 -5.492 -6.673 1.00 95.56 101 LEU A N 1
ATOM 863 C CA . LEU A 1 101 ? -8.667 -5.949 -5.619 1.00 95.56 101 LEU A CA 1
ATOM 864 C C . LEU A 1 101 ? -9.680 -4.874 -5.213 1.00 95.56 101 LEU A C 1
ATOM 866 O O . LEU A 1 101 ? -10.846 -5.176 -4.965 1.00 95.56 101 LEU A O 1
ATOM 870 N N . LEU A 1 102 ? -9.256 -3.610 -5.140 1.00 94.38 102 LEU A N 1
ATOM 871 C CA . LEU A 1 102 ? -10.161 -2.510 -4.815 1.00 94.38 102 LEU A CA 1
ATOM 872 C C . LEU A 1 102 ? -11.206 -2.308 -5.916 1.00 94.38 102 LEU A C 1
ATOM 874 O O . LEU A 1 102 ? -12.375 -2.084 -5.616 1.00 94.38 102 LEU A O 1
ATOM 878 N N . MET A 1 103 ? -10.799 -2.391 -7.182 1.00 94.12 103 MET A N 1
ATOM 879 C CA . MET A 1 103 ? -11.713 -2.277 -8.318 1.00 94.12 103 MET A CA 1
ATOM 880 C C . MET A 1 103 ? -12.753 -3.398 -8.316 1.00 94.12 103 MET A C 1
ATOM 882 O O . MET A 1 103 ? -13.936 -3.116 -8.498 1.00 94.12 103 MET A O 1
ATOM 886 N N . GLU A 1 104 ? -12.339 -4.633 -8.028 1.00 93.56 104 GLU A N 1
ATOM 887 C CA . GLU A 1 104 ? -13.244 -5.776 -7.871 1.00 93.56 104 GLU A CA 1
ATOM 888 C C . GLU A 1 104 ? -14.245 -5.554 -6.729 1.00 93.56 104 GLU A C 1
ATOM 890 O O . GLU A 1 104 ? -15.449 -5.717 -6.918 1.00 93.56 104 GLU A O 1
ATOM 895 N N . GLN A 1 105 ? -13.783 -5.102 -5.557 1.00 93.12 105 GLN A N 1
ATOM 896 C CA . GLN A 1 105 ? -14.663 -4.825 -4.413 1.00 93.12 105 GLN A CA 1
ATOM 897 C C . GLN A 1 105 ? -15.658 -3.689 -4.667 1.00 93.12 105 GLN A C 1
ATOM 899 O O . GLN A 1 105 ? -16.756 -3.692 -4.109 1.00 93.12 105 GLN A O 1
ATOM 904 N N . LEU A 1 106 ? -15.278 -2.714 -5.491 1.00 93.62 106 LEU A N 1
ATOM 905 C CA . LEU A 1 106 ? -16.140 -1.607 -5.902 1.00 93.62 106 LEU A CA 1
ATOM 906 C C . LEU A 1 106 ? -17.004 -1.946 -7.126 1.00 93.62 106 LEU A C 1
ATOM 908 O O . LEU A 1 106 ? -17.766 -1.09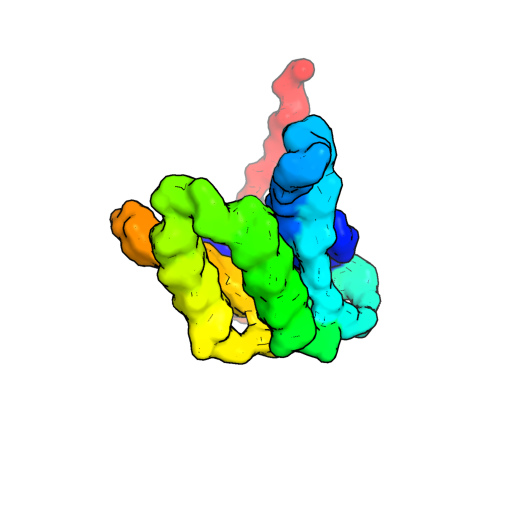2 -7.576 1.00 93.62 106 LEU A O 1
ATOM 912 N N . ASN A 1 107 ? -16.902 -3.174 -7.645 1.00 95.38 107 ASN A N 1
ATOM 913 C CA . ASN A 1 107 ? -17.606 -3.647 -8.833 1.00 95.38 107 ASN A CA 1
ATOM 914 C C . ASN A 1 107 ? -17.368 -2.745 -10.062 1.00 95.38 107 ASN A C 1
ATOM 916 O O . ASN A 1 107 ? -18.278 -2.447 -10.837 1.00 95.38 107 ASN A O 1
ATOM 920 N N . ILE A 1 108 ? -16.132 -2.253 -10.198 1.00 94.56 108 ILE A N 1
ATOM 921 C CA . ILE A 1 108 ? -15.696 -1.393 -11.299 1.00 94.56 108 ILE A CA 1
ATOM 922 C C . ILE A 1 108 ? -15.152 -2.284 -12.413 1.00 94.56 108 ILE A C 1
ATOM 924 O O . ILE A 1 108 ? -13.999 -2.713 -12.375 1.00 94.56 108 ILE A O 1
ATOM 928 N N . ASP A 1 109 ? -15.978 -2.513 -13.431 1.00 91.69 109 ASP A N 1
ATOM 929 C CA . ASP A 1 109 ? -15.573 -3.209 -14.649 1.00 91.69 109 ASP A CA 1
ATOM 930 C C . ASP A 1 109 ? -15.034 -2.207 -15.677 1.00 91.69 109 ASP A C 1
ATOM 932 O O . ASP A 1 109 ? -15.778 -1.550 -16.408 1.00 91.69 109 ASP A O 1
ATOM 936 N N . ILE A 1 110 ? -13.711 -2.039 -15.690 1.00 90.31 110 ILE A N 1
ATOM 937 C CA . ILE A 1 110 ? -13.020 -1.262 -16.718 1.00 90.31 110 ILE A CA 1
ATOM 938 C C . ILE A 1 110 ? -11.877 -2.077 -17.304 1.00 90.31 110 ILE A C 1
ATOM 940 O O . ILE A 1 110 ? -11.092 -2.716 -16.600 1.00 90.31 110 ILE A O 1
ATOM 944 N N . LYS A 1 111 ? -11.713 -1.968 -18.621 1.00 89.38 111 LYS A N 1
ATOM 945 C CA . LYS A 1 111 ? -10.531 -2.492 -19.292 1.00 89.38 111 LYS A CA 1
ATOM 946 C C . LYS A 1 111 ? -9.304 -1.700 -18.845 1.00 89.38 111 LYS A C 1
ATOM 948 O O . LYS A 1 111 ? -9.225 -0.481 -19.027 1.00 89.38 111 LYS A O 1
ATOM 953 N N . TRP A 1 112 ? -8.321 -2.394 -18.294 1.00 89.44 112 TRP A N 1
ATOM 954 C CA . TRP A 1 112 ? -7.059 -1.806 -17.867 1.00 89.44 112 TRP A CA 1
ATOM 955 C C . TRP A 1 112 ? -5.889 -2.414 -18.644 1.00 89.44 112 TRP A C 1
ATOM 957 O O . TRP A 1 112 ? -5.969 -3.506 -19.196 1.00 89.44 112 TRP A O 1
ATOM 967 N N . HIS A 1 113 ? -4.808 -1.645 -18.724 1.00 90.38 113 HIS A N 1
ATOM 968 C CA . HIS A 1 113 ? -3.565 -1.992 -19.404 1.00 90.38 113 HIS A CA 1
ATOM 969 C C . HIS A 1 113 ? -2.419 -1.363 -18.616 1.00 90.38 113 HIS A C 1
ATOM 971 O O . HIS A 1 113 ? -2.576 -0.225 -18.146 1.00 90.38 113 HIS A O 1
ATOM 977 N N . LEU A 1 114 ? -1.299 -2.073 -18.486 1.00 91.88 114 LEU A N 1
ATOM 978 C CA . LEU A 1 114 ? -0.054 -1.509 -17.970 1.00 91.88 114 LEU A CA 1
ATOM 979 C C . LEU A 1 114 ? 0.604 -0.649 -19.052 1.00 91.88 114 LEU A C 1
ATOM 981 O O . LEU A 1 114 ? 0.541 -0.976 -20.238 1.00 91.88 114 LEU A O 1
ATOM 985 N N . SER A 1 115 ? 1.222 0.464 -18.664 1.00 92.00 115 SER A N 1
ATOM 986 C CA . SER A 1 115 ? 1.953 1.310 -19.610 1.00 92.00 115 SER A CA 1
ATOM 987 C C . SER A 1 115 ? 3.198 0.606 -20.152 1.00 92.00 115 SER A C 1
ATOM 989 O O . SER A 1 115 ? 3.523 0.773 -21.331 1.00 92.00 115 SER A O 1
ATOM 991 N N . SER A 1 116 ? 3.844 -0.240 -19.344 1.00 89.75 116 SER A N 1
ATOM 992 C CA . SER A 1 116 ? 4.967 -1.079 -19.778 1.00 89.75 116 SER A CA 1
ATOM 993 C C . SER A 1 116 ? 4.602 -2.028 -20.927 1.00 89.75 116 SER A C 1
ATOM 995 O O . SER A 1 116 ? 5.378 -2.144 -21.876 1.00 89.75 116 SER A O 1
ATOM 997 N N . ASP A 1 117 ? 3.406 -2.621 -20.915 1.00 87.81 117 ASP A N 1
ATOM 998 C CA . ASP A 1 117 ? 2.949 -3.542 -21.967 1.00 87.81 117 ASP A CA 1
ATOM 999 C C . ASP A 1 117 ? 2.728 -2.830 -23.313 1.00 87.81 117 ASP A C 1
ATOM 1001 O O . ASP A 1 117 ? 2.921 -3.407 -24.384 1.00 87.81 117 ASP A O 1
ATOM 1005 N N . LEU A 1 118 ? 2.362 -1.544 -23.285 1.00 81.75 118 LEU A N 1
ATOM 1006 C CA . LEU A 1 118 ? 2.051 -0.777 -24.494 1.00 81.75 118 LEU A CA 1
ATOM 1007 C C . LEU A 1 118 ? 3.300 -0.392 -25.293 1.00 81.75 118 LEU A C 1
ATOM 1009 O O . LEU A 1 118 ? 3.231 -0.294 -26.516 1.00 81.75 118 LEU A O 1
ATOM 1013 N N . THR A 1 119 ? 4.455 -0.202 -24.647 1.00 63.09 119 THR A N 1
ATOM 1014 C CA . THR A 1 119 ? 5.703 0.143 -25.362 1.00 63.09 119 THR A CA 1
ATOM 1015 C C . THR A 1 119 ? 6.204 -0.973 -26.282 1.00 63.09 119 THR A C 1
ATOM 1017 O O . THR A 1 119 ? 6.820 -0.688 -27.313 1.00 63.09 119 THR A O 1
ATOM 1020 N N . GLN A 1 120 ? 5.867 -2.232 -25.991 1.00 54.91 120 GLN A N 1
ATOM 1021 C CA . GLN A 1 120 ? 6.193 -3.355 -26.874 1.00 54.91 120 GLN A CA 1
ATOM 1022 C C . GLN A 1 120 ? 5.414 -3.295 -28.198 1.00 54.91 120 GLN A C 1
ATOM 1024 O O . GLN A 1 120 ? 5.949 -3.652 -29.246 1.00 54.91 120 GLN A O 1
ATOM 1029 N N . ILE A 1 121 ? 4.194 -2.747 -28.185 1.00 52.38 121 ILE A N 1
ATOM 1030 C CA . ILE A 1 121 ? 3.319 -2.640 -29.364 1.00 52.38 121 ILE A CA 1
ATOM 1031 C C . ILE A 1 121 ? 3.865 -1.616 -30.379 1.00 52.38 121 ILE A C 1
ATOM 1033 O O . ILE A 1 121 ? 3.707 -1.788 -31.585 1.00 52.38 121 ILE A O 1
ATOM 1037 N N . TYR A 1 122 ? 4.577 -0.582 -29.918 1.00 49.12 122 TYR A N 1
ATOM 1038 C CA . TYR A 1 122 ? 5.183 0.442 -30.785 1.00 49.12 122 TYR A CA 1
ATOM 1039 C C . TYR A 1 122 ? 6.576 0.073 -31.315 1.00 49.12 122 TYR A C 1
ATOM 1041 O O . TYR A 1 122 ? 7.128 0.799 -32.139 1.00 49.12 122 TYR A O 1
ATOM 1049 N N . SER A 1 123 ? 7.143 -1.051 -30.864 1.00 44.38 123 SER A N 1
ATOM 1050 C CA . SER A 1 123 ? 8.456 -1.545 -31.309 1.00 44.38 123 SER A CA 1
ATOM 1051 C C . SER A 1 123 ? 8.373 -2.377 -32.598 1.00 44.38 123 SER A C 1
ATOM 1053 O O . SER A 1 123 ? 9.386 -2.877 -33.087 1.00 44.38 123 SER A O 1
ATOM 1055 N N . VAL A 1 124 ? 7.175 -2.514 -33.179 1.00 46.84 124 VAL A N 1
ATOM 1056 C CA . VAL A 1 124 ? 6.995 -3.061 -34.527 1.00 46.84 124 VAL A CA 1
ATOM 1057 C C . VAL A 1 124 ? 7.608 -2.064 -35.530 1.00 46.84 124 VAL A C 1
ATOM 1059 O O . VAL A 1 124 ? 7.227 -0.890 -35.501 1.00 46.84 124 VAL A O 1
ATOM 1062 N N . PRO A 1 125 ? 8.525 -2.476 -36.432 1.00 47.88 125 PRO A N 1
ATOM 1063 C CA . PRO A 1 125 ? 9.436 -1.564 -37.145 1.00 47.88 125 PRO A CA 1
ATOM 1064 C C . PRO A 1 125 ? 8.793 -0.461 -38.006 1.00 47.88 125 PRO A C 1
ATOM 1066 O O . PRO A 1 125 ? 9.487 0.467 -38.406 1.00 47.88 125 PRO A O 1
ATOM 1069 N N . ASN A 1 126 ? 7.487 -0.528 -38.281 1.00 46.19 126 ASN A N 1
ATOM 1070 C CA . ASN A 1 126 ? 6.811 0.323 -39.264 1.00 46.19 126 ASN A CA 1
ATOM 1071 C C . ASN A 1 126 ? 5.739 1.280 -38.702 1.00 46.19 126 ASN A C 1
ATOM 1073 O O . ASN A 1 126 ? 5.025 1.900 -39.485 1.00 46.19 126 ASN A O 1
ATOM 1077 N N . LEU A 1 127 ? 5.617 1.457 -37.379 1.00 47.03 127 LEU A N 1
ATOM 1078 C CA . LEU A 1 127 ? 4.644 2.401 -36.777 1.00 47.03 127 LEU A CA 1
ATOM 1079 C C . LEU A 1 127 ? 5.279 3.602 -36.053 1.00 47.03 127 LEU A C 1
ATOM 1081 O O . LEU A 1 127 ? 4.570 4.497 -35.591 1.00 47.03 127 LEU A O 1
ATOM 1085 N N . SER A 1 128 ? 6.611 3.683 -36.016 1.00 44.12 128 SER A N 1
ATOM 1086 C CA . SER A 1 128 ? 7.369 4.740 -35.327 1.00 44.12 128 SER A CA 1
ATOM 1087 C C . SER A 1 128 ? 7.197 6.149 -35.920 1.00 44.12 128 SER A C 1
ATOM 1089 O O . SER A 1 128 ? 7.578 7.129 -35.283 1.00 44.12 128 SER A O 1
ATOM 1091 N N . HIS A 1 129 ? 6.592 6.283 -37.105 1.00 43.12 129 HIS A N 1
ATOM 1092 C CA . HIS A 1 129 ? 6.440 7.574 -37.785 1.00 43.12 129 HIS A CA 1
ATOM 1093 C C . HIS A 1 129 ? 5.146 8.344 -37.467 1.00 43.12 129 HIS A C 1
ATOM 1095 O O . HIS A 1 129 ? 5.099 9.545 -37.727 1.00 43.12 129 HIS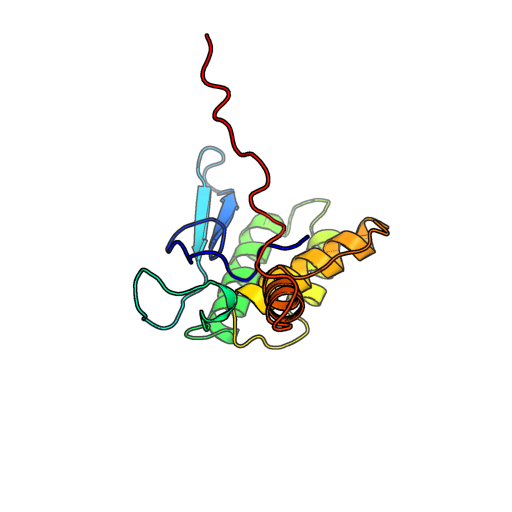 A O 1
ATOM 1101 N N . PHE A 1 130 ? 4.107 7.719 -36.895 1.00 38.88 130 PHE A N 1
ATOM 1102 C CA . PHE A 1 130 ? 2.764 8.330 -36.883 1.00 38.88 130 PHE A CA 1
ATOM 1103 C C . PHE A 1 130 ? 2.269 8.921 -35.558 1.00 38.88 130 PHE A C 1
ATOM 1105 O O . PHE A 1 130 ? 1.221 9.562 -35.550 1.00 38.88 130 PHE A O 1
ATOM 1112 N N . VAL A 1 131 ? 3.013 8.826 -34.453 1.00 45.31 131 VAL A N 1
ATOM 1113 C CA . VAL A 1 131 ? 2.577 9.421 -33.171 1.00 45.31 131 VAL A CA 1
ATOM 1114 C C . VAL A 1 131 ? 3.526 10.534 -32.721 1.00 45.31 131 VAL A C 1
ATOM 1116 O O . VAL A 1 131 ? 4.056 10.544 -31.617 1.00 45.31 131 VAL A O 1
ATOM 1119 N N . ARG A 1 132 ? 3.698 11.543 -33.584 1.00 33.38 132 ARG A N 1
ATOM 1120 C CA . ARG A 1 132 ? 3.926 12.932 -33.142 1.00 33.38 132 ARG A CA 1
ATOM 1121 C C . ARG A 1 132 ? 2.564 13.594 -32.900 1.00 33.38 132 ARG A C 1
ATOM 1123 O O . ARG A 1 132 ? 2.190 14.533 -33.595 1.00 33.38 132 ARG A O 1
ATOM 1130 N N . LEU A 1 133 ? 1.783 13.091 -31.945 1.00 35.00 133 LEU A N 1
ATOM 1131 C CA . LEU A 1 133 ? 0.511 13.719 -31.581 1.00 35.00 133 LEU A CA 1
ATOM 1132 C C . LEU A 1 133 ? 0.739 14.800 -30.519 1.00 35.00 133 LEU A C 1
ATOM 1134 O O . LEU A 1 133 ? 0.798 14.540 -29.324 1.00 35.00 133 LEU A O 1
ATOM 1138 N N . ASN A 1 134 ? 0.911 16.022 -31.027 1.00 36.78 134 ASN A N 1
ATOM 1139 C CA . ASN A 1 134 ? 0.355 17.272 -30.506 1.00 36.78 134 ASN A CA 1
ATOM 1140 C C . ASN A 1 134 ? 0.175 17.378 -28.980 1.00 36.78 134 ASN A C 1
ATOM 1142 O O . ASN A 1 134 ? -0.947 17.424 -28.485 1.00 36.78 134 ASN A O 1
ATOM 1146 N N . ILE A 1 135 ? 1.269 17.592 -28.249 1.00 39.47 135 ILE A N 1
ATOM 1147 C CA . ILE A 1 135 ? 1.213 18.396 -27.021 1.00 39.47 135 ILE A CA 1
ATOM 1148 C C . ILE A 1 135 ? 1.713 19.794 -27.396 1.00 39.47 135 ILE A C 1
ATOM 1150 O O . ILE A 1 135 ? 2.833 20.195 -27.085 1.00 39.47 135 ILE A O 1
ATOM 1154 N N . ARG A 1 136 ? 0.887 20.538 -28.146 1.00 35.50 136 ARG A N 1
ATOM 1155 C CA . ARG A 1 136 ? 1.016 21.997 -28.174 1.00 35.50 136 ARG A CA 1
ATOM 1156 C C . ARG A 1 136 ? 0.512 22.480 -26.821 1.00 35.50 136 ARG A C 1
ATOM 1158 O O . ARG A 1 136 ? -0.660 22.329 -26.496 1.00 35.50 136 ARG A O 1
ATOM 1165 N N . LEU A 1 137 ? 1.451 22.990 -26.035 1.00 36.84 137 LEU A N 1
ATOM 1166 C CA . LEU A 1 137 ? 1.244 23.712 -24.790 1.00 36.84 137 LEU A CA 1
ATOM 1167 C C . LEU A 1 137 ? 0.046 24.666 -24.925 1.00 36.84 137 LEU A C 1
ATOM 1169 O O . LEU A 1 137 ? 0.160 25.699 -25.580 1.00 36.84 137 LEU A O 1
ATOM 1173 N N . TYR A 1 138 ? -1.070 24.364 -24.262 1.00 34.12 138 TYR A N 1
ATOM 1174 C CA . TYR A 1 138 ? -2.014 25.407 -23.871 1.00 34.12 138 TYR A CA 1
ATOM 1175 C C . TYR A 1 138 ? -1.413 26.129 -22.663 1.00 34.12 138 TYR A C 1
ATOM 1177 O O . TYR A 1 138 ? -1.696 25.825 -21.508 1.00 34.12 138 TYR A O 1
ATOM 1185 N N . ARG A 1 139 ? -0.498 27.056 -22.959 1.00 39.03 139 ARG A N 1
ATOM 1186 C CA . ARG A 1 139 ? -0.216 28.208 -22.105 1.00 39.03 139 ARG A CA 1
ATOM 1187 C C . ARG A 1 139 ? -0.933 29.402 -22.726 1.00 39.03 139 ARG A C 1
ATOM 1189 O O . ARG A 1 139 ? -0.504 29.903 -23.759 1.00 39.03 139 ARG A O 1
ATOM 1196 N N . THR A 1 140 ? -2.047 29.779 -22.119 1.00 39.28 140 THR A N 1
ATOM 1197 C CA . THR A 1 140 ? -2.778 31.059 -22.201 1.00 39.28 140 THR A CA 1
ATOM 1198 C C . THR A 1 140 ? -3.931 30.871 -21.205 1.00 39.28 140 THR A C 1
ATOM 1200 O O . THR A 1 140 ? -4.626 29.864 -21.289 1.00 39.28 140 THR A O 1
ATOM 1203 N N . TYR A 1 141 ? -4.122 31.666 -20.154 1.00 43.75 141 TYR A N 1
ATOM 1204 C CA . TYR A 1 141 ? -3.840 33.081 -19.913 1.00 43.75 141 TYR A CA 1
ATOM 1205 C C . TYR A 1 141 ? -3.233 33.305 -18.524 1.00 43.75 141 TYR A C 1
ATOM 1207 O O . TYR A 1 141 ? -3.528 32.491 -17.620 1.00 43.75 141 TYR A O 1
#

InterPro domains:
  IPR014985 WbqC-like protein family [PF08889] (2-120)

pLDDT: mean 85.13, std 19.04, range [33.38, 97.62]

Organism: Lactococcus lactis subsp. lactis (NCBI:txid1360)